Protein AF-A0A800N286-F1 (afdb_monomer)

Foldseek 3Di:
DDPVVVVVVVVVVVVVVVVLVVVLVVVLPVPDDDPDDLVVVLVPDDDPDDSVNSVVVVVVSVVVSVVVSVPPD

Solvent-accessible surface area (backbone atoms only — not comparable to full-atom values): 4488 Å² total; per-residue (Å²): 136,58,71,67,58,53,54,50,49,54,50,50,54,53,51,51,53,54,52,52,53,50,53,35,55,53,64,60,43,84,84,58,75,83,83,75,61,67,67,66,53,54,75,67,62,82,73,94,68,54,66,67,60,50,49,57,51,52,51,52,50,53,52,53,38,51,55,60,64,71,60,84,120

Sequence (73 aa):
MQPQTRNHLAFLDRALLNLLEERARLLADEALEVPANLEDLLLRASGDFSPHALSSVFEAIQAGCRANSGGAR

Mean predicted aligned error: 6.81 Å

Secondary structure (DSSP, 8-state):
--HHHHHHHHHHHHHHHHHHHHHHHHHHSTT----S-HHHHHHT--SSS-HHHHHHHHHHHHHHHHHHHT---

Radius of gyration: 14.97 Å; Cα contacts (8 Å, |Δi|>4): 20; chains: 1; bounding box: 39×23×41 Å

Structure (mmCIF, N/CA/C/O backbone):
data_AF-A0A800N286-F1
#
_entry.id   AF-A0A800N286-F1
#
loop_
_atom_site.group_PDB
_atom_site.id
_atom_site.type_symbol
_atom_site.label_atom_id
_atom_site.label_alt_id
_atom_site.label_comp_id
_atom_site.label_asym_id
_atom_site.label_entity_id
_atom_site.label_seq_id
_atom_site.pdbx_PDB_ins_code
_atom_site.Cartn_x
_atom_site.Cartn_y
_atom_site.Cartn_z
_atom_site.occupancy
_atom_site.B_iso_or_equiv
_atom_site.auth_seq_id
_atom_site.auth_comp_id
_atom_site.auth_asym_id
_atom_site.auth_atom_id
_atom_site.pdbx_PDB_model_num
ATOM 1 N N . MET A 1 1 ? -23.645 1.221 11.696 1.00 71.25 1 MET A N 1
ATOM 2 C CA . MET A 1 1 ? -22.515 2.104 11.322 1.00 71.25 1 MET A CA 1
ATOM 3 C C . MET A 1 1 ? -23.024 3.531 11.198 1.00 71.25 1 MET A C 1
ATOM 5 O O . MET A 1 1 ? -24.015 3.741 10.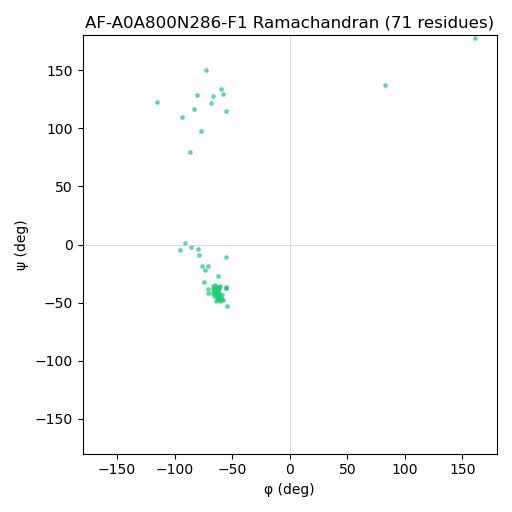501 1.00 71.25 1 MET A O 1
ATOM 9 N N . GLN A 1 2 ? -22.431 4.483 11.920 1.00 84.12 2 GLN A N 1
ATOM 10 C CA . GLN A 1 2 ? -22.867 5.881 11.864 1.00 84.12 2 GLN A CA 1
ATOM 11 C C . GLN A 1 2 ? -22.443 6.530 10.528 1.00 84.12 2 GLN A C 1
ATOM 13 O O . GLN A 1 2 ? -21.433 6.113 9.955 1.00 84.12 2 GLN A O 1
ATOM 18 N N . PRO A 1 3 ? -23.190 7.517 9.991 1.00 85.50 3 PRO A N 1
ATOM 19 C CA . PRO A 1 3 ? -22.869 8.169 8.713 1.00 85.50 3 PRO A CA 1
ATOM 20 C C . PRO A 1 3 ? -21.457 8.770 8.662 1.00 85.50 3 PRO A C 1
ATOM 22 O O . PRO A 1 3 ? -20.769 8.638 7.656 1.00 85.50 3 PRO A O 1
ATOM 25 N N . GLN A 1 4 ? -20.990 9.349 9.772 1.00 88.56 4 GLN A N 1
ATOM 26 C CA . GLN A 1 4 ? -19.643 9.917 9.896 1.00 88.56 4 GLN A CA 1
ATOM 27 C C . GLN A 1 4 ? -18.550 8.853 9.722 1.00 88.56 4 GLN A C 1
ATOM 29 O O . GLN A 1 4 ? -17.592 9.070 8.987 1.00 88.56 4 GLN A O 1
ATOM 34 N N . THR A 1 5 ? -18.736 7.667 10.313 1.00 93.12 5 THR A N 1
ATOM 35 C CA . THR A 1 5 ? -17.828 6.524 10.137 1.00 93.12 5 THR A CA 1
ATOM 36 C C . THR A 1 5 ? -17.776 6.066 8.681 1.00 93.12 5 THR A C 1
ATOM 38 O O . THR A 1 5 ? -16.701 5.752 8.184 1.00 93.12 5 THR A O 1
ATOM 41 N N . ARG A 1 6 ? -18.915 6.066 7.969 1.00 92.75 6 ARG A N 1
ATOM 42 C CA . ARG A 1 6 ? -18.945 5.707 6.538 1.00 92.75 6 ARG A CA 1
ATOM 43 C C . ARG A 1 6 ? -18.130 6.682 5.693 1.00 92.75 6 ARG A C 1
ATOM 45 O O . ARG A 1 6 ? -17.336 6.252 4.866 1.00 92.75 6 ARG A O 1
ATOM 52 N N . ASN A 1 7 ? -18.315 7.980 5.924 1.00 94.81 7 ASN A N 1
ATOM 53 C CA . ASN A 1 7 ? -17.596 9.017 5.186 1.00 94.81 7 ASN A CA 1
ATOM 54 C C . ASN A 1 7 ? -16.093 8.966 5.468 1.00 94.81 7 ASN A C 1
ATOM 56 O O . ASN A 1 7 ? -15.292 9.145 4.556 1.00 94.81 7 ASN A O 1
ATOM 60 N N . HIS A 1 8 ? -15.714 8.689 6.717 1.00 95.81 8 HIS A N 1
ATOM 61 C CA . HIS A 1 8 ? -14.313 8.532 7.07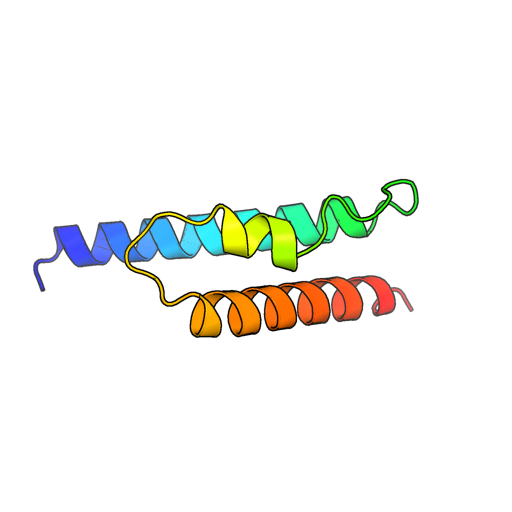8 1.00 95.81 8 HIS A CA 1
ATOM 62 C C . HIS A 1 8 ? -13.673 7.322 6.384 1.00 95.81 8 HIS A C 1
ATOM 64 O O . HIS A 1 8 ? -12.587 7.458 5.832 1.00 95.81 8 HIS A O 1
ATOM 70 N N . LEU A 1 9 ? -14.366 6.180 6.323 1.00 96.06 9 LEU A N 1
ATOM 71 C CA . LEU A 1 9 ? -13.895 5.013 5.569 1.00 96.06 9 LEU A CA 1
ATOM 72 C C . LEU A 1 9 ? -13.719 5.328 4.078 1.00 96.06 9 LEU A C 1
ATOM 74 O O . LEU A 1 9 ? -12.653 5.080 3.534 1.00 96.06 9 LEU A O 1
ATOM 78 N N . ALA A 1 10 ? -14.701 5.973 3.444 1.00 96.12 10 ALA A N 1
ATOM 79 C CA . ALA A 1 10 ? -14.592 6.354 2.034 1.00 96.12 10 ALA A CA 1
ATOM 80 C C . ALA A 1 10 ? -13.409 7.305 1.762 1.00 96.12 10 ALA A C 1
ATOM 82 O O . ALA A 1 10 ? -12.765 7.227 0.715 1.00 96.12 10 ALA A O 1
ATOM 83 N N . PHE A 1 11 ? -13.108 8.204 2.705 1.00 97.25 11 PHE A N 1
ATOM 84 C CA . PHE A 1 11 ? -11.931 9.067 2.629 1.00 97.25 11 PHE A CA 1
ATOM 85 C C . PHE A 1 11 ? -10.626 8.264 2.727 1.00 97.25 11 PHE A C 1
ATOM 87 O O . PHE A 1 11 ? -9.713 8.497 1.935 1.00 97.25 11 PHE A O 1
ATOM 94 N N . LEU A 1 12 ? -10.551 7.305 3.656 1.00 97.69 12 LEU A N 1
ATOM 95 C CA . LEU A 1 12 ? -9.403 6.405 3.785 1.00 97.69 12 LEU A CA 1
ATOM 96 C C . LEU A 1 12 ? -9.199 5.574 2.513 1.00 97.69 12 LEU A C 1
ATOM 98 O O . LEU A 1 12 ? -8.084 5.520 2.004 1.00 97.69 12 LEU A O 1
ATOM 102 N N . ASP A 1 13 ? -10.267 5.014 1.945 1.00 97.31 13 ASP A N 1
ATOM 103 C CA . ASP A 1 13 ? -10.201 4.241 0.701 1.00 97.31 13 ASP A CA 1
ATOM 104 C C . ASP A 1 13 ? -9.672 5.092 -0.462 1.00 97.31 13 ASP A C 1
ATOM 106 O O . ASP A 1 13 ? -8.809 4.661 -1.226 1.00 97.31 13 ASP A O 1
ATOM 110 N N . ARG A 1 14 ? -10.126 6.348 -0.569 1.00 97.75 14 ARG A N 1
ATOM 111 C CA . ARG A 1 14 ? -9.621 7.297 -1.573 1.00 97.75 14 ARG A CA 1
ATOM 112 C C . ARG A 1 14 ? -8.131 7.588 -1.379 1.00 97.75 14 ARG A C 1
ATOM 114 O O . ARG A 1 14 ? -7.392 7.650 -2.358 1.00 97.75 14 ARG A O 1
ATOM 121 N N . ALA A 1 15 ? -7.692 7.767 -0.134 1.00 97.94 15 ALA A N 1
ATOM 122 C CA . ALA A 1 15 ? -6.287 7.993 0.182 1.00 97.94 15 ALA A CA 1
ATOM 123 C C . ALA A 1 15 ? -5.427 6.772 -0.178 1.00 97.94 15 ALA A C 1
ATOM 125 O O . ALA A 1 15 ? -4.364 6.941 -0.772 1.00 97.94 15 ALA A O 1
ATOM 126 N N . LEU A 1 16 ? -5.907 5.555 0.103 1.00 96.12 16 LEU A N 1
ATOM 127 C CA . LEU A 1 16 ? -5.233 4.317 -0.289 1.00 96.12 16 LEU A CA 1
ATOM 128 C C . LEU A 1 16 ? -5.051 4.236 -1.808 1.00 96.12 16 LEU A C 1
ATOM 130 O O . LEU A 1 16 ? -3.940 3.981 -2.262 1.00 96.12 16 LEU A O 1
ATOM 134 N N . LEU A 1 17 ? -6.095 4.520 -2.594 1.00 95.88 17 LEU A N 1
ATOM 135 C CA . LEU A 1 17 ? -5.998 4.524 -4.059 1.00 95.88 17 LEU A CA 1
ATOM 136 C C . LEU A 1 17 ? -4.929 5.500 -4.565 1.00 95.88 17 LEU A C 1
ATOM 138 O O . LEU A 1 17 ? -4.071 5.111 -5.355 1.00 95.88 17 LEU A O 1
ATOM 142 N N . ASN A 1 18 ? -4.921 6.733 -4.054 1.00 96.00 18 ASN A N 1
ATOM 143 C CA . ASN A 1 18 ? -3.934 7.738 -4.456 1.00 96.00 18 ASN A CA 1
ATOM 144 C C . ASN A 1 18 ? -2.492 7.302 -4.125 1.00 96.00 18 ASN A C 1
ATOM 146 O O . ASN A 1 18 ? -1.578 7.536 -4.911 1.00 96.00 18 ASN A O 1
ATOM 150 N N . LEU A 1 19 ? -2.277 6.649 -2.975 1.00 95.12 19 LEU A N 1
ATOM 151 C CA . LEU A 1 19 ? -0.960 6.126 -2.593 1.00 95.12 19 LEU A CA 1
ATOM 152 C C . LEU A 1 19 ? -0.496 4.995 -3.521 1.00 95.12 19 LEU A C 1
ATOM 154 O O . LEU A 1 19 ? 0.691 4.907 -3.839 1.00 95.12 19 LEU A O 1
ATOM 158 N N . LEU A 1 20 ? -1.416 4.134 -3.965 1.00 92.94 20 LEU A N 1
ATOM 159 C CA . LEU A 1 20 ? -1.111 3.063 -4.916 1.00 92.94 20 LEU A CA 1
ATOM 160 C C . LEU A 1 20 ? -0.7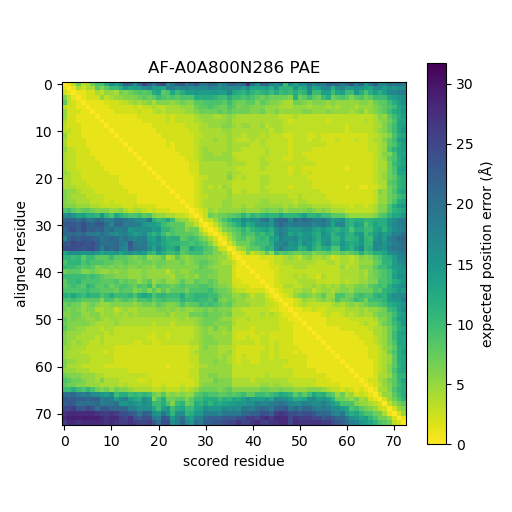38 3.614 -6.296 1.00 92.94 20 LEU A C 1
ATOM 162 O O . LEU A 1 20 ? 0.224 3.138 -6.899 1.00 92.94 20 LEU A O 1
ATOM 166 N N . GLU A 1 21 ? -1.458 4.629 -6.776 1.00 92.06 21 GLU A N 1
ATOM 167 C CA . GLU A 1 21 ? -1.148 5.309 -8.039 1.00 92.06 21 GLU A CA 1
ATOM 168 C C . GLU A 1 21 ? 0.229 5.978 -8.003 1.00 92.06 21 GLU A C 1
ATOM 170 O O . GLU A 1 21 ? 1.017 5.824 -8.938 1.00 92.06 21 GLU A O 1
ATOM 175 N N . GLU A 1 22 ? 0.549 6.674 -6.911 1.00 91.94 22 GLU A N 1
ATOM 176 C CA . GLU A 1 22 ? 1.851 7.322 -6.755 1.00 91.94 22 GLU A CA 1
ATOM 177 C C . GLU A 1 22 ? 2.984 6.291 -6.698 1.00 91.94 22 GLU A C 1
ATOM 179 O O . GLU A 1 22 ? 3.999 6.441 -7.376 1.00 91.94 22 GLU A O 1
ATOM 184 N N . ARG A 1 23 ? 2.790 5.179 -5.977 1.00 89.25 23 ARG A N 1
ATOM 185 C CA . ARG A 1 23 ? 3.753 4.070 -5.961 1.00 89.25 23 ARG A CA 1
ATOM 186 C C . ARG A 1 23 ? 3.983 3.494 -7.359 1.00 89.25 23 ARG A C 1
ATOM 188 O O . ARG A 1 23 ? 5.126 3.219 -7.716 1.00 89.25 23 ARG A O 1
ATOM 195 N N . ALA A 1 24 ? 2.923 3.300 -8.143 1.00 88.25 24 ALA A N 1
ATOM 196 C CA . ALA A 1 24 ? 3.039 2.806 -9.513 1.00 88.25 24 ALA A CA 1
ATOM 197 C C . ALA A 1 24 ? 3.800 3.792 -10.413 1.00 88.25 24 ALA A C 1
ATOM 199 O O . ALA A 1 24 ? 4.639 3.365 -11.201 1.00 88.25 24 ALA A O 1
ATOM 200 N N . ARG A 1 25 ? 3.548 5.098 -10.261 1.00 87.62 25 ARG A N 1
ATOM 201 C CA . ARG A 1 25 ? 4.255 6.159 -10.988 1.00 87.62 25 ARG A CA 1
ATOM 202 C C . ARG A 1 25 ? 5.745 6.181 -10.667 1.00 87.62 25 ARG A C 1
ATOM 204 O O . ARG A 1 25 ? 6.548 6.225 -11.588 1.00 87.62 25 ARG A O 1
ATOM 211 N N . LEU A 1 26 ? 6.101 6.117 -9.385 1.00 86.38 26 LEU A N 1
ATOM 212 C CA . LEU A 1 26 ? 7.497 6.091 -8.948 1.00 86.38 26 LEU A CA 1
ATOM 213 C C . LEU A 1 26 ? 8.220 4.841 -9.463 1.00 86.38 26 LEU A C 1
ATOM 215 O O . LEU A 1 26 ? 9.334 4.941 -9.946 1.00 86.38 26 LEU A O 1
ATOM 219 N N . LEU A 1 27 ? 7.582 3.668 -9.431 1.00 83.12 27 LEU A N 1
ATOM 220 C CA . LEU A 1 27 ? 8.193 2.433 -9.942 1.00 83.12 27 LEU A CA 1
ATOM 221 C C . LEU A 1 27 ? 8.317 2.375 -11.472 1.00 83.12 27 LEU A C 1
ATOM 223 O O . LEU A 1 27 ? 9.065 1.542 -11.976 1.00 83.12 27 LEU A O 1
ATOM 227 N N . ALA A 1 28 ? 7.573 3.204 -12.208 1.00 81.62 28 ALA A N 1
ATOM 228 C CA . ALA A 1 28 ? 7.734 3.336 -13.654 1.00 81.62 28 ALA A CA 1
ATOM 229 C C . ALA A 1 28 ? 8.975 4.163 -14.031 1.00 81.62 28 ALA A C 1
ATOM 231 O O . ALA A 1 28 ? 9.439 4.081 -15.165 1.00 81.62 28 ALA A O 1
ATOM 232 N N . ASP A 1 29 ? 9.514 4.946 -13.094 1.00 80.00 29 ASP A N 1
ATOM 233 C CA . ASP A 1 29 ? 10.795 5.619 -13.256 1.00 80.00 29 ASP A CA 1
ATOM 234 C C . ASP A 1 29 ? 11.915 4.583 -13.041 1.00 80.00 29 ASP A C 1
ATOM 236 O O . ASP A 1 29 ? 12.244 4.217 -11.910 1.00 80.00 29 ASP A O 1
ATOM 240 N N . GLU A 1 30 ? 12.452 4.044 -14.145 1.00 62.47 30 GLU A N 1
ATOM 241 C CA . GLU A 1 30 ? 13.420 2.927 -14.195 1.00 62.47 30 GLU A CA 1
ATOM 242 C C . GLU A 1 30 ? 14.700 3.157 -13.363 1.00 62.47 30 GLU A C 1
ATOM 244 O O . GLU A 1 30 ? 15.477 2.227 -13.147 1.00 62.47 30 GLU A O 1
ATOM 249 N N . ALA A 1 31 ? 14.925 4.377 -12.872 1.00 60.09 31 ALA A N 1
ATOM 250 C CA . ALA A 1 31 ? 16.054 4.736 -12.023 1.00 60.09 31 ALA A CA 1
ATOM 251 C C . ALA A 1 31 ? 15.897 4.329 -10.543 1.00 60.09 31 ALA A C 1
ATOM 253 O O . ALA A 1 31 ? 16.857 4.449 -9.778 1.00 60.09 31 ALA A O 1
ATOM 254 N N . LEU A 1 32 ? 14.717 3.870 -10.109 1.00 63.34 32 LEU A N 1
ATOM 255 C CA . LEU A 1 32 ? 14.471 3.511 -8.711 1.00 63.34 32 LEU A CA 1
ATOM 256 C C . LEU A 1 32 ? 14.712 2.018 -8.450 1.00 63.34 32 LEU A C 1
ATOM 258 O O . LEU A 1 32 ? 13.915 1.155 -8.822 1.00 63.34 32 LEU A O 1
ATOM 262 N N . GLU A 1 33 ? 15.785 1.710 -7.716 1.00 60.09 33 GLU A N 1
ATOM 263 C CA . GLU A 1 33 ? 15.918 0.412 -7.053 1.00 60.09 33 GLU A CA 1
ATOM 264 C C . GLU A 1 33 ? 14.728 0.210 -6.105 1.00 60.09 33 GLU A C 1
ATOM 266 O O . GLU A 1 33 ? 14.398 1.092 -5.307 1.00 60.09 33 GLU A O 1
ATOM 271 N N . VAL A 1 34 ? 14.058 -0.945 -6.205 1.00 61.59 34 VAL A N 1
ATOM 272 C CA . VAL A 1 34 ? 12.861 -1.248 -5.409 1.00 61.59 34 VAL A CA 1
ATOM 273 C C . VAL A 1 34 ? 13.191 -1.090 -3.917 1.00 61.59 34 VAL A C 1
ATOM 275 O O . VAL A 1 34 ? 14.003 -1.855 -3.389 1.00 61.59 34 VAL A O 1
ATOM 278 N N . PRO A 1 35 ? 12.570 -0.123 -3.216 1.00 61.31 35 PRO A N 1
ATOM 279 C CA . PRO A 1 35 ? 12.977 0.218 -1.868 1.00 61.31 35 PRO A CA 1
ATOM 280 C C . PRO A 1 35 ? 12.319 -0.754 -0.881 1.00 61.31 35 PRO A C 1
ATOM 282 O O . PRO A 1 35 ? 11.099 -0.770 -0.726 1.00 61.31 35 PRO A O 1
ATOM 285 N N . ALA A 1 36 ? 13.167 -1.518 -0.193 1.00 62.88 36 ALA A N 1
ATOM 286 C CA . ALA A 1 36 ? 12.888 -2.416 0.932 1.00 62.88 36 ALA A CA 1
ATOM 287 C C . ALA A 1 36 ? 12.370 -3.837 0.621 1.00 62.88 36 ALA A C 1
ATOM 289 O O . ALA A 1 36 ? 11.470 -4.065 -0.188 1.00 62.88 36 ALA A O 1
ATOM 290 N N . ASN A 1 37 ? 12.936 -4.797 1.364 1.00 76.75 37 ASN A N 1
ATOM 291 C CA . ASN A 1 37 ? 12.455 -6.170 1.467 1.00 76.75 37 ASN A CA 1
ATOM 292 C C . ASN A 1 37 ? 11.085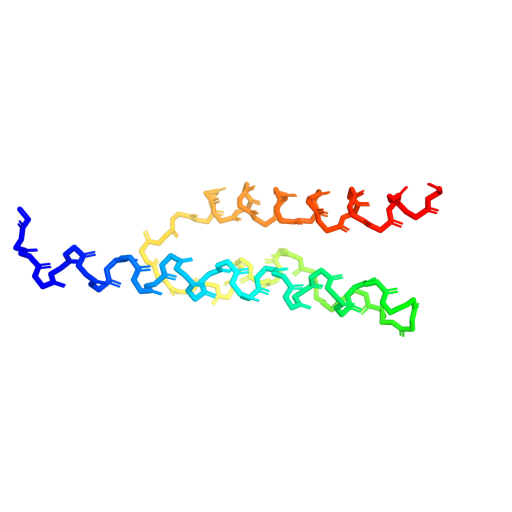 -6.174 2.173 1.00 76.75 37 ASN A C 1
ATOM 294 O O . ASN A 1 37 ? 10.938 -5.608 3.259 1.00 76.75 37 ASN A O 1
ATOM 298 N N . LEU A 1 38 ? 10.082 -6.808 1.558 1.00 79.50 38 LEU A N 1
ATOM 299 C CA . LEU A 1 38 ? 8.733 -6.941 2.115 1.00 79.50 38 LEU A CA 1
ATOM 300 C C . LEU A 1 38 ? 8.756 -7.574 3.514 1.00 79.50 38 LEU A C 1
ATOM 302 O O . LEU A 1 38 ? 8.010 -7.153 4.393 1.00 79.50 38 LEU A O 1
ATOM 306 N N . GLU A 1 39 ? 9.644 -8.539 3.734 1.00 79.50 39 GLU A N 1
ATOM 307 C CA . GLU A 1 39 ? 9.783 -9.240 5.010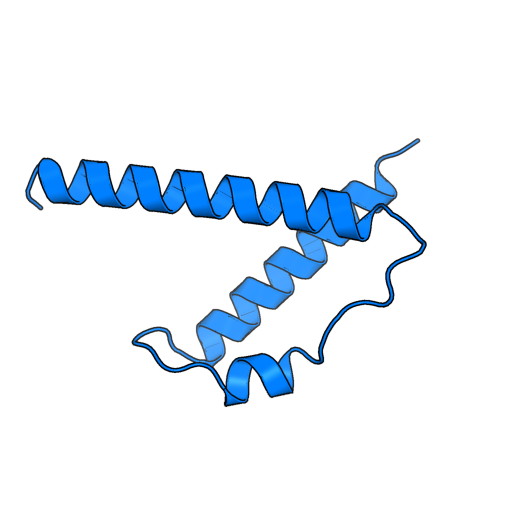 1.00 79.50 39 GLU A CA 1
ATOM 308 C C . GLU A 1 39 ? 10.172 -8.286 6.151 1.00 79.50 39 GLU A C 1
ATOM 310 O O . GLU A 1 39 ? 9.536 -8.284 7.206 1.00 79.50 39 GLU A O 1
ATOM 315 N N . ASP A 1 40 ? 11.126 -7.381 5.908 1.00 84.38 40 ASP A N 1
ATOM 316 C CA . ASP A 1 40 ? 11.544 -6.370 6.887 1.00 84.38 40 ASP A CA 1
ATOM 317 C C . ASP A 1 40 ? 10.424 -5.376 7.213 1.00 84.38 40 ASP A C 1
ATOM 319 O O . ASP A 1 40 ? 10.311 -4.900 8.347 1.00 84.38 40 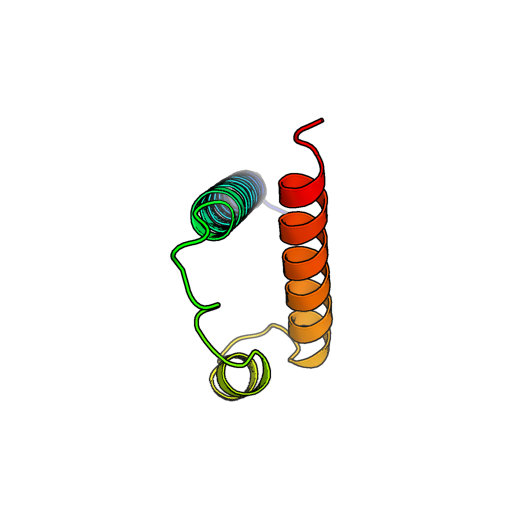ASP A O 1
ATOM 323 N N . LEU A 1 41 ? 9.591 -5.045 6.224 1.00 83.50 41 LEU A N 1
ATOM 324 C CA . LEU A 1 41 ? 8.459 -4.142 6.404 1.00 83.50 41 LEU A CA 1
ATOM 325 C C . LEU A 1 41 ? 7.349 -4.798 7.237 1.00 83.50 41 LEU A C 1
ATOM 327 O O . LEU A 1 41 ? 6.800 -4.158 8.134 1.00 83.50 41 LEU A O 1
ATOM 331 N N . LEU A 1 42 ? 7.061 -6.079 6.988 1.00 85.19 42 LEU A N 1
ATOM 332 C CA . LEU A 1 42 ? 6.081 -6.849 7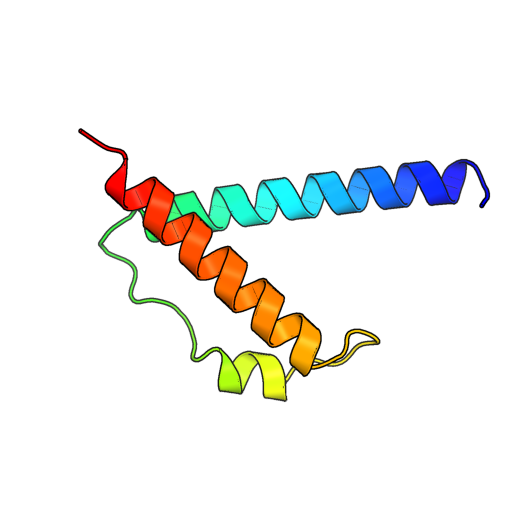.755 1.00 85.19 42 LEU A CA 1
ATOM 333 C C . LEU A 1 42 ? 6.532 -7.076 9.203 1.00 85.19 42 LEU A C 1
ATOM 335 O O . LEU A 1 42 ? 5.714 -6.955 10.112 1.00 85.19 42 LEU A O 1
ATOM 339 N N . LEU A 1 43 ? 7.824 -7.325 9.440 1.00 85.06 43 LEU A N 1
ATOM 340 C CA . LEU A 1 43 ? 8.386 -7.473 10.791 1.00 85.06 43 LEU A CA 1
ATOM 341 C C . LEU A 1 43 ? 8.250 -6.205 11.646 1.00 85.06 43 LEU A C 1
ATOM 343 O O . LEU A 1 43 ? 8.203 -6.286 12.872 1.00 85.06 43 LEU A O 1
ATOM 347 N N . ARG A 1 44 ? 8.198 -5.030 11.011 1.00 84.25 44 ARG A N 1
ATOM 348 C CA . ARG A 1 44 ? 8.073 -3.725 11.681 1.00 84.25 44 ARG A CA 1
ATOM 349 C C . ARG A 1 44 ? 6.631 -3.229 11.775 1.00 84.25 44 ARG A C 1
ATOM 351 O O . ARG A 1 44 ? 6.401 -2.177 12.372 1.00 84.25 44 ARG A O 1
ATOM 358 N N . ALA A 1 45 ? 5.675 -3.940 11.182 1.00 82.88 45 ALA A N 1
ATOM 359 C CA . ALA A 1 45 ? 4.278 -3.547 11.215 1.00 82.88 45 ALA A CA 1
ATOM 360 C C . ALA A 1 45 ? 3.723 -3.686 12.641 1.00 82.88 45 ALA A C 1
ATOM 362 O O . ALA A 1 45 ? 3.724 -4.767 13.227 1.00 82.88 45 ALA A O 1
ATOM 363 N N . SER A 1 46 ? 3.220 -2.585 13.192 1.00 78.69 46 SER A N 1
ATOM 364 C CA . SER A 1 46 ? 2.431 -2.573 14.420 1.00 78.69 46 SER A CA 1
ATOM 365 C C . SER A 1 46 ? 1.016 -2.111 14.082 1.00 78.69 46 SER A C 1
ATOM 367 O O . SER A 1 46 ? 0.813 -1.059 13.478 1.00 78.69 46 SER A O 1
ATOM 369 N N . GLY A 1 47 ? 0.020 -2.933 14.404 1.00 85.88 47 GLY A N 1
ATOM 370 C CA . GLY A 1 47 ? -1.379 -2.623 14.128 1.00 85.88 47 G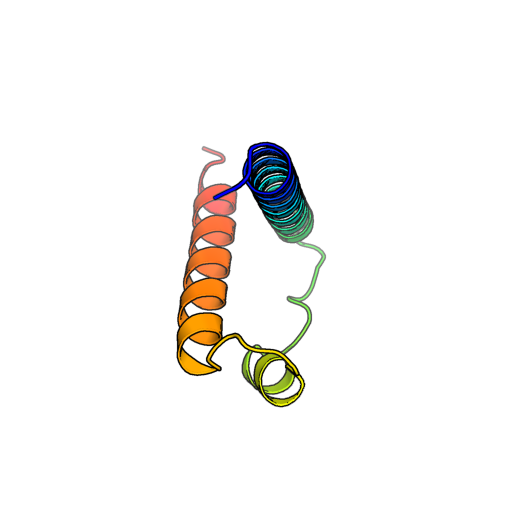LY A CA 1
ATOM 371 C C . GLY A 1 47 ? -2.275 -3.853 14.150 1.00 85.88 47 GLY A C 1
ATOM 372 O O . GLY A 1 47 ? -1.810 -4.979 14.305 1.00 85.88 47 GLY A O 1
ATOM 373 N N . ASP A 1 48 ? -3.570 -3.618 13.957 1.00 91.31 48 ASP A N 1
ATOM 374 C CA . ASP A 1 48 ? -4.608 -4.654 14.046 1.00 91.31 48 ASP A CA 1
ATOM 375 C C . ASP A 1 48 ? -4.711 -5.533 12.785 1.00 91.31 48 ASP A C 1
ATOM 377 O O . ASP A 1 48 ? -5.492 -6.485 12.733 1.00 91.31 48 ASP A O 1
ATOM 381 N N . PHE A 1 49 ? -3.937 -5.224 11.742 1.00 86.12 49 PHE A N 1
ATOM 382 C CA . PHE A 1 49 ? -3.919 -5.999 10.506 1.00 86.12 49 PHE A CA 1
ATOM 383 C C . PHE A 1 49 ? -3.040 -7.242 10.661 1.00 86.12 49 PHE A C 1
ATOM 385 O O . PHE A 1 49 ? -1.874 -7.151 11.040 1.00 86.12 49 PHE A O 1
ATOM 392 N N . SER A 1 50 ? -3.580 -8.414 10.320 1.00 89.38 50 SER A N 1
ATOM 393 C CA . SER A 1 50 ? -2.809 -9.660 10.354 1.00 89.38 50 SER A CA 1
ATOM 394 C C . SER A 1 50 ? -1.593 -9.577 9.415 1.00 89.38 50 SER A C 1
ATOM 396 O O . SER A 1 50 ? -1.770 -9.217 8.246 1.00 89.38 50 SER A O 1
ATOM 398 N N . PRO A 1 51 ? -0.389 -9.990 9.856 1.00 85.25 51 PRO A N 1
ATOM 399 C CA . PRO A 1 51 ? 0.798 -10.029 9.000 1.00 85.25 51 PRO A CA 1
ATOM 400 C C . PRO A 1 51 ? 0.599 -10.847 7.716 1.00 85.25 51 PRO A C 1
ATOM 402 O O . PRO A 1 51 ? 1.058 -10.447 6.649 1.00 85.25 51 PRO A O 1
ATOM 405 N N . HIS A 1 52 ? -0.154 -11.951 7.790 1.00 86.44 52 HIS A N 1
ATOM 406 C CA . HIS A 1 52 ? -0.481 -12.764 6.616 1.00 86.44 52 HIS A CA 1
ATOM 407 C C . HIS A 1 52 ? -1.335 -11.981 5.610 1.00 86.44 52 HIS A C 1
ATOM 409 O O . HIS A 1 52 ? -1.086 -12.026 4.408 1.00 86.44 52 HIS A O 1
ATOM 415 N N . ALA A 1 53 ? -2.342 -11.244 6.088 1.00 90.06 53 ALA A N 1
ATOM 416 C CA . ALA A 1 53 ? -3.180 -10.420 5.220 1.00 90.06 53 ALA A CA 1
ATOM 417 C C . ALA A 1 53 ? -2.374 -9.279 4.582 1.00 90.06 53 ALA A C 1
ATOM 419 O O . ALA A 1 53 ? -2.549 -8.995 3.400 1.00 90.06 53 ALA A O 1
ATOM 420 N N . LEU A 1 54 ? -1.458 -8.665 5.339 1.00 90.38 54 LEU A N 1
ATOM 421 C CA . LEU A 1 54 ? -0.551 -7.647 4.809 1.00 90.38 54 LEU A CA 1
ATOM 422 C C . LEU A 1 54 ? 0.345 -8.208 3.701 1.00 90.38 54 LEU A C 1
ATOM 424 O O . LEU A 1 54 ? 0.476 -7.550 2.672 1.00 90.38 54 LEU A O 1
ATOM 428 N N . SER A 1 55 ? 0.896 -9.418 3.858 1.00 89.56 55 SER A N 1
ATOM 429 C CA . SER A 1 55 ? 1.691 -10.065 2.799 1.00 89.56 55 SER A CA 1
ATOM 430 C C . SER A 1 55 ? 0.909 -10.146 1.490 1.00 89.56 55 SER A C 1
ATOM 432 O O . SER A 1 55 ? 1.356 -9.622 0.472 1.00 89.56 55 SER A O 1
ATOM 434 N N . SER A 1 56 ? -0.312 -10.694 1.530 1.00 90.75 56 SER A N 1
ATOM 435 C CA . SER A 1 56 ? -1.157 -10.819 0.336 1.00 90.75 56 SER A CA 1
ATOM 436 C C . SER A 1 56 ? -1.515 -9.464 -0.286 1.00 90.75 56 SER A C 1
ATOM 438 O O . SER A 1 56 ? -1.574 -9.339 -1.508 1.00 90.75 56 SER A O 1
ATOM 440 N N . VAL A 1 57 ? -1.730 -8.430 0.535 1.00 92.06 57 VAL A N 1
ATOM 441 C CA . VAL A 1 57 ? -1.971 -7.065 0.044 1.00 92.06 57 VAL A CA 1
ATOM 442 C C . VAL A 1 57 ? -0.740 -6.530 -0.687 1.00 92.06 57 VAL A C 1
ATOM 444 O O . VAL A 1 57 ? -0.865 -6.042 -1.808 1.00 92.06 57 VAL A O 1
ATOM 447 N N . PHE A 1 58 ? 0.454 -6.641 -0.102 1.00 89.56 58 PHE A N 1
ATOM 448 C CA . PHE A 1 58 ? 1.678 -6.144 -0.733 1.00 89.56 58 PHE A CA 1
ATOM 449 C C . PHE A 1 58 ? 2.055 -6.911 -2.004 1.00 89.56 58 PHE A C 1
ATOM 451 O O . PHE A 1 58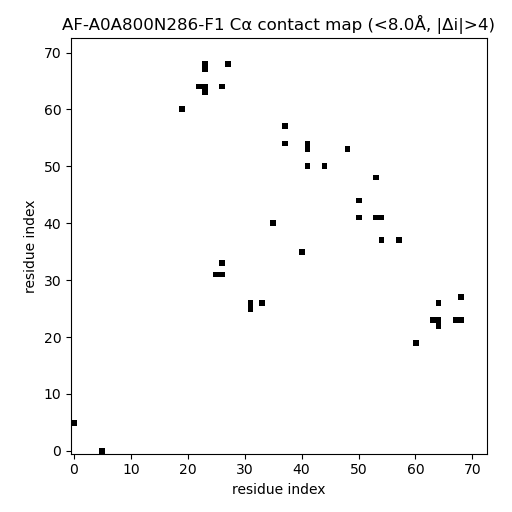 ? 2.508 -6.289 -2.966 1.00 89.56 58 PHE A O 1
ATOM 458 N N . GLU A 1 59 ? 1.818 -8.221 -2.048 1.00 88.56 59 GLU A N 1
ATOM 459 C CA . GLU A 1 59 ? 1.959 -9.029 -3.264 1.00 88.56 59 GLU A CA 1
ATOM 460 C C . GLU A 1 59 ? 1.029 -8.529 -4.379 1.00 88.56 59 GLU A C 1
ATOM 462 O O . GLU A 1 59 ? 1.476 -8.302 -5.506 1.00 88.56 59 GLU A O 1
ATOM 467 N N . ALA A 1 60 ? -0.246 -8.277 -4.062 1.00 91.50 60 ALA A N 1
ATOM 468 C CA . ALA A 1 60 ? -1.210 -7.739 -5.020 1.00 91.50 60 ALA A CA 1
ATOM 469 C C . ALA A 1 60 ? -0.814 -6.339 -5.519 1.00 91.50 60 ALA A C 1
ATOM 471 O O . ALA A 1 60 ? -0.900 -6.062 -6.717 1.00 91.50 60 ALA A O 1
ATOM 472 N N . ILE A 1 61 ? -0.321 -5.474 -4.626 1.00 90.44 61 ILE A N 1
ATOM 473 C CA . ILE A 1 61 ? 0.202 -4.148 -4.985 1.00 90.44 61 ILE A CA 1
ATOM 474 C C . ILE A 1 61 ? 1.382 -4.287 -5.948 1.00 90.44 61 ILE A C 1
ATOM 476 O O . ILE A 1 61 ? 1.413 -3.629 -6.988 1.00 90.44 61 ILE A O 1
ATOM 480 N N . GLN A 1 62 ? 2.343 -5.159 -5.635 1.00 87.00 62 GLN A N 1
ATOM 481 C CA . GLN A 1 62 ? 3.517 -5.367 -6.477 1.00 87.00 62 GLN A CA 1
ATOM 482 C C . GLN A 1 62 ? 3.132 -5.900 -7.864 1.00 87.00 62 GLN A C 1
ATOM 484 O O . GLN A 1 62 ? 3.664 -5.425 -8.869 1.00 87.00 62 GLN A O 1
ATOM 489 N N . ALA A 1 63 ? 2.187 -6.840 -7.933 1.00 86.62 63 ALA A N 1
ATOM 490 C CA . ALA A 1 63 ? 1.648 -7.340 -9.193 1.00 86.62 63 ALA A CA 1
ATOM 491 C C . ALA A 1 63 ? 0.952 -6.229 -10.003 1.00 86.62 63 ALA A C 1
ATOM 493 O O . ALA A 1 63 ? 1.217 -6.090 -11.197 1.00 86.62 63 ALA A O 1
ATOM 494 N N . GLY A 1 64 ? 0.130 -5.396 -9.355 1.00 87.62 64 GLY A N 1
ATOM 495 C CA . GLY A 1 64 ? -0.551 -4.265 -9.992 1.00 87.62 64 GLY A CA 1
ATOM 496 C C . GLY A 1 64 ? 0.417 -3.226 -10.569 1.00 87.62 64 GLY A C 1
ATOM 497 O O . GLY A 1 64 ? 0.253 -2.796 -11.711 1.00 87.62 64 GLY A O 1
ATOM 498 N N . CYS A 1 65 ? 1.478 -2.879 -9.833 1.00 85.81 65 CYS A N 1
ATOM 499 C CA . CYS A 1 65 ? 2.505 -1.951 -10.315 1.00 85.81 65 CYS A CA 1
ATOM 500 C C . CYS A 1 65 ? 3.279 -2.502 -11.530 1.00 85.81 65 CYS A C 1
ATOM 502 O O . CYS A 1 65 ? 3.598 -1.739 -12.442 1.00 85.81 65 CYS A O 1
ATOM 504 N N . ARG A 1 66 ? 3.551 -3.817 -11.573 1.00 77.50 66 ARG A N 1
ATOM 505 C CA . ARG A 1 66 ? 4.231 -4.484 -12.703 1.00 77.50 66 ARG A CA 1
ATOM 506 C C . ARG A 1 66 ? 3.356 -4.587 -13.954 1.00 77.50 66 ARG A C 1
ATOM 508 O O . ARG A 1 66 ? 3.848 -4.417 -15.064 1.00 77.50 66 ARG A O 1
ATOM 515 N N . ALA A 1 67 ? 2.059 -4.851 -13.788 1.00 73.94 67 ALA A N 1
ATOM 516 C CA . ALA A 1 67 ? 1.126 -4.925 -14.912 1.00 73.94 67 ALA A CA 1
ATOM 517 C C . ALA A 1 67 ? 1.011 -3.580 -15.653 1.00 73.94 67 ALA A C 1
ATOM 519 O O . ALA A 1 67 ? 0.938 -3.558 -16.879 1.00 73.94 67 ALA A O 1
ATOM 520 N N . ASN A 1 68 ? 1.064 -2.465 -14.918 1.00 62.53 68 ASN A N 1
ATOM 521 C CA . ASN A 1 68 ? 0.991 -1.125 -15.503 1.00 62.53 68 ASN A CA 1
ATOM 522 C C . ASN A 1 68 ? 2.285 -0.692 -16.210 1.00 62.53 68 ASN A C 1
ATOM 524 O O . ASN A 1 68 ? 2.223 0.014 -17.211 1.00 62.53 68 ASN A O 1
ATOM 528 N N . SER A 1 69 ? 3.452 -1.135 -15.734 1.00 56.34 69 SER A N 1
ATOM 529 C CA . SER A 1 69 ? 4.743 -0.845 -16.381 1.00 56.34 69 SER A CA 1
ATOM 530 C C . SER A 1 69 ? 4.946 -1.642 -17.681 1.00 56.34 69 SER A C 1
ATOM 532 O O . SER A 1 69 ? 5.672 -1.199 -18.564 1.00 56.34 69 SER A O 1
ATOM 534 N N . GLY A 1 70 ? 4.246 -2.770 -17.856 1.00 52.81 70 GLY A N 1
ATOM 535 C CA . GLY A 1 70 ? 4.206 -3.532 -19.113 1.00 52.81 70 GLY A CA 1
ATOM 536 C C . GLY A 1 70 ? 3.160 -3.062 -20.139 1.00 52.81 70 GLY A C 1
ATOM 537 O O . GLY A 1 70 ? 3.083 -3.640 -21.223 1.00 52.81 70 GLY A O 1
ATOM 538 N N . GLY A 1 71 ? 2.344 -2.053 -19.808 1.00 44.91 71 GLY A N 1
ATOM 539 C CA . GLY A 1 71 ? 1.210 -1.579 -20.615 1.00 44.91 71 GLY A CA 1
ATOM 540 C C . GLY A 1 71 ? 1.520 -0.461 -21.616 1.00 44.91 71 GLY A C 1
ATOM 541 O O . GLY A 1 71 ? 0.613 -0.007 -22.308 1.00 44.91 71 GLY A O 1
ATOM 542 N N . ALA A 1 72 ? 2.773 -0.014 -21.723 1.00 42.53 72 ALA A N 1
ATOM 543 C CA . ALA A 1 72 ? 3.204 0.909 -22.770 1.00 42.53 72 ALA A CA 1
ATOM 544 C C . ALA A 1 72 ? 3.600 0.125 -24.037 1.00 42.53 72 ALA A C 1
ATOM 546 O O . ALA A 1 72 ? 4.778 -0.128 -24.289 1.00 42.53 72 ALA A O 1
ATOM 547 N N . ARG A 1 73 ? 2.605 -0.296 -24.821 1.00 40.59 73 ARG A N 1
ATOM 548 C CA . ARG A 1 73 ? 2.773 -0.692 -26.226 1.00 40.59 73 ARG A CA 1
ATOM 549 C C . ARG A 1 73 ? 1.674 -0.081 -27.074 1.00 40.59 73 ARG A C 1
ATOM 551 O O . ARG A 1 73 ? 0.501 -0.186 -26.658 1.00 40.59 73 ARG A O 1
#

pLDDT: mean 82.59, std 13.91, range [40.59, 97.94]